Protein AF-U1PQB8-F1 (afdb_monomer_lite)

Structure (mmCIF, N/CA/C/O backbone):
data_AF-U1PQB8-F1
#
_entry.id   AF-U1PQB8-F1
#
loop_
_atom_site.group_PDB
_atom_site.id
_atom_site.type_symbol
_atom_site.label_atom_id
_atom_site.label_alt_id
_atom_site.label_comp_id
_atom_site.label_asym_id
_atom_site.label_entity_id
_atom_site.label_seq_id
_atom_site.pdbx_PDB_ins_code
_atom_site.Cartn_x
_atom_site.Cartn_y
_atom_site.Cartn_z
_atom_site.occupancy
_atom_site.B_iso_or_equiv
_atom_site.auth_seq_id
_atom_site.auth_comp_id
_atom_site.auth_asym_id
_atom_site.auth_atom_id
_atom_site.pdbx_PDB_model_num
ATOM 1 N N . MET A 1 1 ? 25.560 29.664 -46.851 1.00 51.34 1 MET A N 1
ATOM 2 C CA . MET A 1 1 ? 26.238 28.447 -46.360 1.00 51.34 1 MET A CA 1
ATOM 3 C C . MET A 1 1 ? 25.376 27.284 -46.794 1.00 51.34 1 MET A C 1
ATOM 5 O O . MET A 1 1 ? 24.353 27.028 -46.179 1.00 51.34 1 MET A O 1
ATOM 9 N N . ASP A 1 2 ? 25.715 26.729 -47.951 1.00 52.31 2 ASP A N 1
ATOM 10 C CA . ASP A 1 2 ? 24.947 25.699 -48.646 1.00 52.31 2 ASP A CA 1
ATOM 11 C C . ASP A 1 2 ? 25.226 24.355 -47.958 1.00 52.31 2 ASP A C 1
ATOM 13 O O . ASP A 1 2 ? 26.362 23.872 -47.958 1.00 52.31 2 ASP A O 1
ATOM 17 N N . LEU A 1 3 ? 24.237 23.804 -47.255 1.00 61.75 3 LEU A N 1
ATOM 18 C CA . LEU A 1 3 ? 24.366 22.487 -46.636 1.00 61.75 3 LEU A CA 1
ATOM 19 C C . LEU A 1 3 ? 24.245 21.449 -47.753 1.00 61.75 3 LEU A C 1
ATOM 21 O O . LEU A 1 3 ? 23.149 21.090 -48.168 1.00 61.75 3 LEU A O 1
ATOM 25 N N . SER A 1 4 ? 25.394 21.003 -48.260 1.00 62.12 4 SER A N 1
ATOM 26 C CA . SER A 1 4 ? 25.499 19.963 -49.286 1.00 62.12 4 SER A CA 1
ATOM 27 C C . SER A 1 4 ? 24.585 18.755 -48.969 1.00 62.12 4 SER A C 1
ATOM 29 O O . SER A 1 4 ? 24.592 18.283 -47.826 1.00 62.12 4 SER A O 1
ATOM 31 N N . PRO A 1 5 ? 23.884 18.169 -49.964 1.00 63.59 5 PRO A N 1
ATOM 32 C CA . PRO A 1 5 ? 22.983 17.022 -49.781 1.00 63.59 5 PRO A CA 1
ATOM 33 C C . PRO A 1 5 ? 23.540 15.809 -48.997 1.00 63.59 5 PRO A C 1
ATOM 35 O O . PRO A 1 5 ? 22.744 15.173 -48.303 1.00 63.59 5 PRO A O 1
ATOM 38 N N . PRO A 1 6 ? 24.852 15.466 -49.004 1.00 61.66 6 PRO A N 1
ATOM 39 C CA . PRO A 1 6 ? 25.360 14.350 -48.193 1.00 61.66 6 PRO A CA 1
ATOM 40 C C . PRO A 1 6 ? 25.206 14.530 -46.672 1.00 61.66 6 PRO A C 1
ATOM 42 O O . PRO A 1 6 ? 25.113 13.534 -45.958 1.00 61.66 6 PRO A O 1
ATOM 45 N N . VAL A 1 7 ? 25.150 15.766 -46.161 1.00 63.00 7 VAL A N 1
ATOM 46 C CA . VAL A 1 7 ? 25.062 16.029 -44.710 1.00 63.00 7 VAL A CA 1
ATOM 47 C C . VAL A 1 7 ? 23.659 15.733 -44.169 1.00 63.00 7 VAL A C 1
ATOM 49 O O . VAL A 1 7 ? 23.518 15.163 -43.090 1.00 63.00 7 VAL A O 1
ATOM 52 N N . LEU A 1 8 ? 22.613 16.043 -44.943 1.00 60.19 8 LEU A N 1
ATOM 53 C CA . LEU A 1 8 ? 21.223 15.714 -44.591 1.00 60.19 8 LEU A CA 1
ATOM 54 C C . LEU A 1 8 ? 20.980 14.196 -44.557 1.00 60.19 8 LEU A C 1
ATOM 56 O O . LEU A 1 8 ? 20.217 13.713 -43.723 1.00 60.19 8 LEU A O 1
ATOM 60 N N . LEU A 1 9 ? 21.674 13.441 -45.414 1.00 62.12 9 LEU A N 1
ATOM 61 C CA . LEU A 1 9 ? 21.561 11.982 -45.500 1.00 62.12 9 LEU A CA 1
ATOM 62 C C . LEU A 1 9 ? 22.278 11.270 -44.335 1.00 62.12 9 LEU A C 1
ATOM 64 O O . LEU A 1 9 ? 21.813 10.231 -43.872 1.00 62.12 9 LEU A O 1
ATOM 68 N N . GLN A 1 10 ? 23.357 11.860 -43.802 1.00 61.12 10 GLN A N 1
ATOM 69 C CA . GLN A 1 10 ? 24.016 11.376 -42.580 1.00 61.12 10 GLN A CA 1
ATOM 70 C C . GLN A 1 10 ? 23.175 11.606 -41.318 1.00 61.12 10 GLN A C 1
ATOM 72 O O . GLN A 1 10 ? 23.137 10.734 -40.456 1.00 61.12 10 GLN A O 1
ATOM 77 N N . LEU A 1 11 ? 22.471 12.738 -41.209 1.00 58.31 11 LEU A N 1
ATOM 78 C CA . LEU A 1 11 ? 21.597 13.011 -40.061 1.00 58.31 11 LEU A CA 1
ATOM 79 C C . LEU A 1 11 ? 20.354 12.107 -40.049 1.00 58.31 11 LEU A C 1
ATOM 81 O O . LEU A 1 11 ? 19.980 11.625 -38.984 1.00 58.31 11 LEU A O 1
ATOM 85 N N . GLY A 1 12 ? 19.764 11.815 -41.215 1.00 57.75 12 GLY A N 1
ATOM 86 C CA . GLY A 1 12 ? 18.686 10.823 -41.338 1.00 57.75 12 GLY A CA 1
ATOM 87 C C . GLY A 1 12 ? 19.145 9.405 -40.979 1.00 57.75 12 GLY A C 1
ATOM 88 O O . GLY A 1 12 ? 18.488 8.725 -40.199 1.00 57.75 12 GLY A O 1
ATOM 89 N N . GLY A 1 13 ? 20.334 9.000 -41.444 1.00 56.03 13 GLY A N 1
ATOM 90 C CA . GLY A 1 13 ? 20.911 7.690 -41.127 1.00 56.03 13 GLY A CA 1
ATOM 91 C C . GLY A 1 13 ? 21.278 7.497 -39.652 1.00 56.03 13 GLY A C 1
ATOM 92 O O . GLY A 1 13 ? 21.210 6.378 -39.160 1.00 56.03 13 GLY A O 1
ATOM 93 N N . VAL A 1 14 ? 21.625 8.565 -38.923 1.00 59.50 14 VAL A N 1
ATOM 94 C CA . VAL A 1 14 ? 21.880 8.503 -37.471 1.00 59.50 14 VAL A CA 1
ATOM 95 C C . VAL A 1 14 ? 20.581 8.305 -36.684 1.00 59.50 14 VAL A C 1
ATOM 97 O O . VAL A 1 14 ? 20.563 7.520 -35.738 1.00 59.50 14 VAL A O 1
ATOM 100 N N . VAL A 1 15 ? 19.484 8.953 -37.089 1.00 58.28 15 VAL A N 1
ATOM 101 C CA . VAL A 1 15 ? 18.169 8.801 -36.438 1.00 58.28 15 VAL A CA 1
ATOM 102 C C . VAL A 1 15 ? 17.572 7.414 -36.705 1.00 58.28 15 VAL A C 1
ATOM 104 O O . VAL A 1 15 ? 17.045 6.800 -35.782 1.00 58.28 15 VAL A O 1
ATOM 107 N N . ASP A 1 16 ? 17.744 6.878 -37.916 1.00 57.78 16 ASP A N 1
ATOM 108 C CA . ASP A 1 16 ? 17.329 5.511 -38.271 1.00 57.78 16 ASP A CA 1
ATOM 109 C C . ASP A 1 16 ? 18.278 4.418 -37.728 1.00 57.78 16 ASP A C 1
ATOM 111 O O . ASP A 1 16 ? 17.927 3.238 -37.726 1.00 57.78 16 ASP A O 1
ATOM 115 N N . SER A 1 17 ? 19.478 4.786 -37.255 1.00 56.00 17 SER A N 1
ATOM 116 C CA . SER A 1 17 ? 20.437 3.854 -36.634 1.00 56.00 17 SER A CA 1
ATOM 117 C C . SER A 1 17 ? 20.189 3.598 -35.151 1.00 56.00 17 SER A C 1
ATOM 119 O O . SER A 1 17 ? 20.826 2.713 -34.579 1.00 56.00 17 SER A O 1
ATOM 121 N N . VAL A 1 18 ? 19.269 4.341 -34.526 1.00 58.50 18 VAL A N 1
ATOM 122 C CA . VAL A 1 18 ? 18.785 4.004 -33.188 1.00 58.50 18 VAL A CA 1
ATOM 123 C C . VAL A 1 18 ? 17.925 2.751 -33.336 1.00 58.50 18 VAL A C 1
ATOM 125 O O . VAL A 1 18 ? 16.874 2.813 -33.979 1.00 58.50 18 VAL A O 1
ATOM 128 N N . PRO A 1 19 ? 18.329 1.604 -32.764 1.00 63.62 19 PRO A N 1
ATOM 129 C CA . PRO A 1 19 ? 17.508 0.409 -32.806 1.00 63.62 19 PRO A CA 1
ATOM 130 C C . PRO A 1 19 ? 16.149 0.760 -32.197 1.00 63.62 19 PRO A C 1
ATOM 132 O O . PRO A 1 19 ? 16.067 1.186 -31.046 1.00 63.62 19 PRO A O 1
ATOM 135 N N . THR A 1 20 ? 15.052 0.570 -32.928 1.00 66.50 20 THR A N 1
ATOM 136 C CA . THR A 1 20 ? 13.692 0.691 -32.364 1.00 66.50 20 THR A CA 1
ATOM 137 C C . THR A 1 20 ? 13.522 -0.174 -31.112 1.00 66.50 20 THR A C 1
ATOM 139 O O . THR A 1 20 ? 12.739 0.166 -30.224 1.00 66.50 20 THR A O 1
ATOM 142 N N . SER A 1 21 ? 14.318 -1.243 -30.999 1.00 67.00 21 SER A N 1
ATOM 143 C CA . SER A 1 21 ? 14.458 -2.054 -29.792 1.00 67.00 21 SER A CA 1
ATOM 144 C C . SER A 1 21 ? 14.937 -1.246 -28.578 1.00 67.00 21 SER A C 1
ATOM 146 O O . SER A 1 21 ? 14.339 -1.381 -27.518 1.00 67.00 21 SER A O 1
ATOM 148 N N . ASP A 1 22 ? 15.925 -0.357 -28.716 1.00 74.94 22 ASP A N 1
ATOM 149 C CA . ASP A 1 22 ? 16.460 0.455 -27.609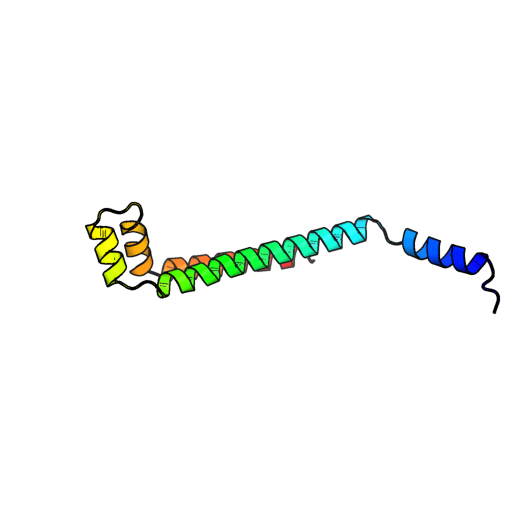 1.00 74.94 22 ASP A CA 1
ATOM 150 C C . ASP A 1 22 ? 15.410 1.430 -27.077 1.00 74.94 22 ASP A C 1
ATOM 152 O O . ASP A 1 22 ? 15.225 1.568 -25.868 1.00 74.94 22 ASP A O 1
ATOM 156 N N . THR A 1 23 ? 14.642 2.047 -27.978 1.00 77.50 23 THR A N 1
ATOM 157 C CA . THR A 1 23 ? 13.522 2.912 -27.578 1.00 77.50 23 THR A CA 1
ATOM 158 C C . THR A 1 23 ? 12.424 2.101 -26.885 1.00 77.50 23 THR A C 1
ATOM 160 O O . THR A 1 23 ? 11.877 2.546 -25.877 1.00 77.50 23 THR A O 1
ATOM 163 N N . ALA A 1 24 ? 12.131 0.884 -27.359 1.00 78.56 24 ALA A N 1
ATOM 164 C CA . ALA A 1 24 ? 11.167 -0.006 -26.716 1.00 78.56 24 ALA A CA 1
ATOM 165 C C . ALA A 1 24 ? 11.613 -0.433 -25.306 1.00 78.56 24 ALA A C 1
ATOM 167 O O . ALA A 1 24 ? 10.792 -0.420 -24.389 1.00 78.56 24 ALA A O 1
ATOM 168 N N . PHE A 1 25 ? 12.899 -0.741 -25.099 1.00 82.00 25 PHE A N 1
ATOM 169 C CA . PHE A 1 25 ? 13.447 -1.060 -23.775 1.00 82.00 25 PHE A CA 1
ATOM 170 C C . PHE A 1 25 ? 13.392 0.140 -22.825 1.00 82.00 25 PHE A C 1
ATOM 172 O O . PHE A 1 25 ? 12.987 -0.017 -21.675 1.00 82.00 25 PHE A O 1
ATOM 179 N N . VAL A 1 26 ? 13.715 1.348 -23.299 1.00 83.12 26 VAL A N 1
ATOM 180 C CA . VAL A 1 26 ? 13.616 2.578 -22.493 1.00 83.12 26 VAL A CA 1
ATOM 181 C C . VAL A 1 26 ? 12.167 2.873 -22.101 1.00 83.12 26 VAL A C 1
ATOM 183 O O . VAL A 1 26 ? 11.895 3.192 -20.940 1.00 83.12 26 VAL A O 1
ATOM 186 N N . VAL A 1 27 ? 11.218 2.732 -23.031 1.00 84.88 27 VAL A N 1
ATOM 187 C CA . VAL A 1 27 ? 9.786 2.938 -22.757 1.00 84.88 27 VAL A CA 1
ATOM 188 C C . VAL A 1 27 ? 9.257 1.881 -21.787 1.00 84.88 27 VAL A C 1
ATOM 190 O O . VAL A 1 27 ? 8.594 2.232 -20.811 1.00 84.88 27 VAL A O 1
ATOM 193 N N . ALA A 1 28 ? 9.588 0.604 -21.997 1.00 82.50 28 ALA A N 1
ATOM 194 C CA . ALA A 1 28 ? 9.186 -0.486 -21.109 1.00 82.50 28 ALA A CA 1
ATOM 195 C C . ALA A 1 28 ? 9.791 -0.336 -19.701 1.00 82.50 28 ALA A C 1
ATOM 197 O O . ALA A 1 28 ? 9.081 -0.494 -18.704 1.00 82.50 28 ALA A O 1
ATOM 198 N N . GLY A 1 29 ? 11.071 0.033 -19.603 1.00 83.31 29 GLY A N 1
ATOM 199 C CA . GLY A 1 29 ? 11.750 0.310 -18.337 1.00 83.31 29 GLY A CA 1
ATOM 200 C C . GLY A 1 29 ? 11.135 1.498 -17.594 1.00 83.31 29 GLY A C 1
ATOM 201 O O . GLY A 1 29 ? 10.818 1.388 -16.411 1.00 83.31 29 GLY A O 1
ATOM 202 N N . SER A 1 30 ? 10.861 2.599 -18.298 1.00 84.50 30 SER A N 1
ATOM 203 C CA . SER A 1 30 ? 10.210 3.785 -17.721 1.00 84.50 30 SER A CA 1
ATOM 204 C C . SER A 1 30 ? 8.803 3.474 -17.205 1.00 84.50 30 SER A C 1
ATOM 206 O O . SER A 1 30 ? 8.451 3.867 -16.093 1.00 84.50 30 SER A O 1
ATOM 208 N N . LEU A 1 31 ? 8.007 2.719 -17.972 1.00 86.31 31 LEU A N 1
ATOM 209 C CA . LEU A 1 31 ? 6.670 2.285 -17.561 1.00 86.31 31 LEU A CA 1
ATOM 210 C C . LEU A 1 31 ? 6.735 1.399 -16.309 1.00 86.31 31 LEU A C 1
ATOM 212 O O . LEU A 1 31 ? 5.949 1.576 -15.381 1.00 86.31 31 LEU A O 1
ATOM 216 N N . THR A 1 32 ? 7.703 0.483 -16.267 1.00 81.19 32 THR A N 1
ATOM 217 C CA . THR A 1 32 ? 7.927 -0.407 -15.123 1.00 81.19 32 THR A CA 1
ATOM 218 C C . THR A 1 32 ? 8.253 0.400 -1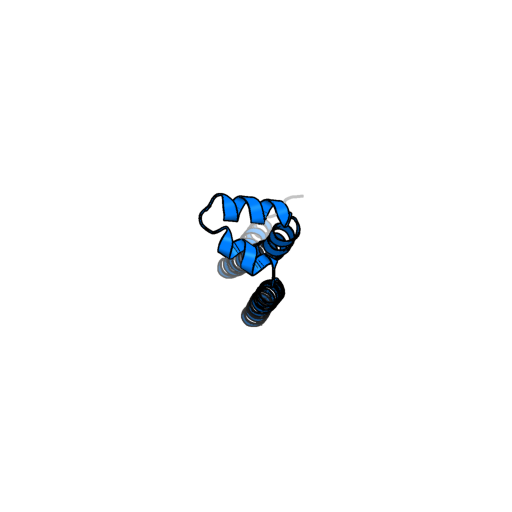3.869 1.00 81.19 32 THR A C 1
ATOM 220 O O . THR A 1 32 ? 7.599 0.222 -12.847 1.00 81.19 32 THR A O 1
ATOM 223 N N . ILE A 1 33 ? 9.184 1.355 -13.947 1.00 81.12 33 ILE A N 1
ATOM 224 C CA . ILE A 1 33 ? 9.532 2.232 -12.818 1.00 81.12 33 ILE A CA 1
ATOM 225 C C . ILE A 1 33 ? 8.309 3.021 -12.334 1.00 81.12 33 ILE A C 1
ATOM 227 O O . ILE A 1 33 ? 8.060 3.078 -11.131 1.00 81.12 33 ILE A O 1
ATOM 231 N N . LEU A 1 34 ? 7.509 3.586 -13.245 1.00 86.69 34 LEU A N 1
ATOM 232 C CA . LEU A 1 34 ? 6.287 4.312 -12.880 1.00 86.69 34 LEU A CA 1
ATOM 233 C C . LEU A 1 34 ? 5.291 3.427 -12.123 1.00 86.69 34 LEU A C 1
ATOM 235 O O . LEU A 1 34 ? 4.744 3.857 -11.107 1.00 86.69 34 LEU A O 1
ATOM 239 N N . VAL A 1 35 ? 5.084 2.187 -12.575 1.00 83.94 35 VAL A N 1
ATOM 240 C CA . VAL A 1 35 ? 4.215 1.217 -11.888 1.00 83.94 35 VAL A CA 1
ATOM 241 C C . VAL A 1 35 ? 4.753 0.899 -10.496 1.00 83.94 35 VAL A C 1
ATOM 243 O O . VAL A 1 35 ? 3.988 0.871 -9.535 1.00 83.94 35 VAL A O 1
ATOM 246 N N . LEU A 1 36 ? 6.061 0.700 -10.359 1.00 81.31 36 LEU A N 1
ATOM 247 C CA . LEU A 1 36 ? 6.685 0.360 -9.082 1.00 81.31 36 LEU A CA 1
ATOM 248 C C . LEU A 1 36 ? 6.644 1.524 -8.084 1.00 81.3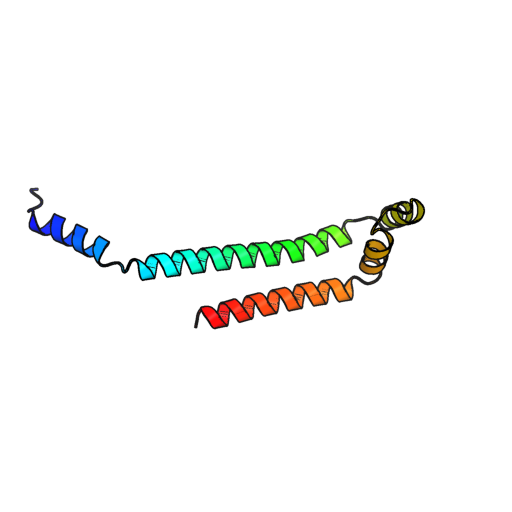1 36 LEU A C 1
ATOM 250 O O . LEU A 1 36 ? 6.365 1.306 -6.904 1.00 81.31 36 LEU A O 1
ATOM 254 N N . ILE A 1 37 ? 6.822 2.763 -8.551 1.00 83.88 37 ILE A N 1
ATOM 255 C CA . ILE A 1 37 ? 6.624 3.974 -7.741 1.00 83.88 37 ILE A CA 1
ATOM 256 C C . ILE A 1 37 ? 5.164 4.086 -7.301 1.00 83.88 37 ILE A C 1
ATOM 258 O O . ILE A 1 37 ? 4.902 4.313 -6.121 1.00 83.88 37 ILE A O 1
ATOM 262 N N . ALA A 1 38 ? 4.210 3.895 -8.218 1.00 86.50 38 ALA A N 1
ATOM 263 C CA . ALA A 1 38 ? 2.787 3.937 -7.893 1.00 86.50 38 ALA A CA 1
ATOM 264 C C . ALA A 1 38 ? 2.412 2.865 -6.861 1.00 86.50 38 ALA A C 1
ATOM 266 O O . ALA A 1 38 ? 1.671 3.147 -5.921 1.00 86.50 38 ALA A O 1
ATOM 267 N N . LEU A 1 39 ? 2.969 1.658 -6.988 1.00 81.88 39 LEU A N 1
ATOM 268 C CA . LEU A 1 39 ? 2.748 0.564 -6.050 1.00 81.88 39 LEU A CA 1
ATOM 269 C C . LEU A 1 39 ? 3.322 0.891 -4.661 1.00 81.88 39 LEU A C 1
ATOM 271 O O . LEU A 1 39 ? 2.629 0.738 -3.657 1.00 81.88 39 LEU A O 1
ATOM 275 N N . SER A 1 40 ? 4.552 1.408 -4.595 1.00 79.50 40 SER A N 1
ATOM 276 C CA . SER A 1 40 ? 5.181 1.861 -3.345 1.00 79.50 40 SER A CA 1
ATOM 277 C C . SER A 1 40 ? 4.379 2.989 -2.679 1.00 79.50 40 SER A C 1
ATOM 279 O O . SER A 1 40 ? 4.076 2.931 -1.484 1.00 79.50 40 SER A O 1
ATOM 281 N N . GLY A 1 41 ? 3.933 3.968 -3.474 1.00 83.56 41 GLY A N 1
ATOM 282 C CA . GLY A 1 41 ? 3.070 5.061 -3.030 1.00 83.56 41 GLY A CA 1
ATOM 283 C C . GLY A 1 41 ? 1.708 4.581 -2.524 1.00 83.56 41 GLY A C 1
ATOM 284 O O . GLY A 1 41 ? 1.244 5.054 -1.489 1.00 83.56 41 GLY A O 1
ATOM 285 N N . PHE A 1 42 ? 1.086 3.598 -3.179 1.00 85.38 42 PHE A N 1
ATOM 286 C CA . PHE A 1 42 ? -0.166 2.988 -2.723 1.00 85.38 42 PHE A CA 1
ATOM 287 C C . PHE A 1 42 ? -0.012 2.363 -1.331 1.00 85.38 42 PHE A C 1
ATOM 289 O O . PHE A 1 42 ? -0.811 2.641 -0.431 1.00 85.38 42 PHE A O 1
ATOM 296 N N . PHE A 1 43 ? 1.048 1.582 -1.120 1.00 78.75 43 PHE A N 1
ATOM 297 C CA . PHE A 1 43 ? 1.331 0.966 0.174 1.00 78.75 43 PHE A CA 1
ATOM 298 C C . PHE A 1 43 ? 1.622 2.005 1.268 1.00 78.75 43 PHE A C 1
ATOM 300 O O . PHE A 1 43 ? 1.027 1.934 2.342 1.00 78.75 43 PHE A O 1
ATOM 307 N N . SER A 1 44 ? 2.447 3.017 0.985 1.00 80.25 44 SER A N 1
ATOM 308 C CA . SER A 1 44 ? 2.735 4.106 1.932 1.00 80.25 44 SER A CA 1
ATOM 309 C C . SER A 1 44 ? 1.500 4.971 2.241 1.00 80.25 44 SER A C 1
ATOM 311 O O . SER A 1 44 ? 1.258 5.335 3.389 1.00 80.25 44 SER A O 1
ATOM 313 N N . SER A 1 45 ? 0.642 5.243 1.253 1.00 88.25 45 SER A N 1
ATOM 314 C CA . SER A 1 45 ? -0.611 5.978 1.480 1.00 88.25 45 SER A CA 1
ATOM 315 C C . SER A 1 45 ? -1.614 5.187 2.327 1.00 88.25 45 SER A C 1
ATOM 317 O O . SER A 1 45 ? -2.340 5.776 3.127 1.00 88.25 45 SER A O 1
ATOM 319 N N . SER A 1 46 ? -1.618 3.853 2.207 1.00 85.12 46 SER A N 1
ATOM 320 C CA . SER A 1 46 ? -2.470 2.966 3.007 1.00 85.12 46 SER A CA 1
ATOM 321 C C . SER A 1 46 ? -2.084 2.984 4.488 1.00 85.12 46 SER A C 1
ATOM 323 O O . SER A 1 46 ? -2.963 2.920 5.347 1.00 85.12 46 SER A O 1
ATOM 325 N N . GLU A 1 47 ? -0.793 3.127 4.801 1.00 84.31 47 GLU A N 1
ATOM 326 C CA . GLU A 1 47 ? -0.307 3.370 6.163 1.00 84.31 47 GLU A CA 1
ATOM 327 C C . GLU A 1 47 ? -0.880 4.680 6.714 1.00 84.31 47 GLU A C 1
ATOM 329 O O . GLU A 1 47 ? -1.573 4.673 7.733 1.00 84.31 47 GLU A O 1
ATOM 334 N N . ILE A 1 48 ? -0.675 5.795 6.007 1.00 88.56 48 ILE A N 1
ATOM 335 C CA . ILE A 1 48 ? -1.164 7.112 6.440 1.00 88.56 48 ILE A CA 1
ATOM 336 C C . ILE A 1 48 ? -2.690 7.102 6.608 1.00 88.56 48 ILE A C 1
ATOM 338 O O . ILE A 1 48 ? -3.197 7.589 7.616 1.00 88.56 48 ILE A O 1
ATOM 342 N N . ALA A 1 49 ? -3.433 6.505 5.672 1.00 87.75 49 ALA A N 1
ATOM 343 C CA . ALA A 1 49 ? -4.887 6.378 5.755 1.00 87.75 49 ALA A CA 1
ATOM 344 C C . ALA A 1 49 ? -5.328 5.557 6.978 1.00 87.75 49 ALA A C 1
ATOM 346 O O . ALA 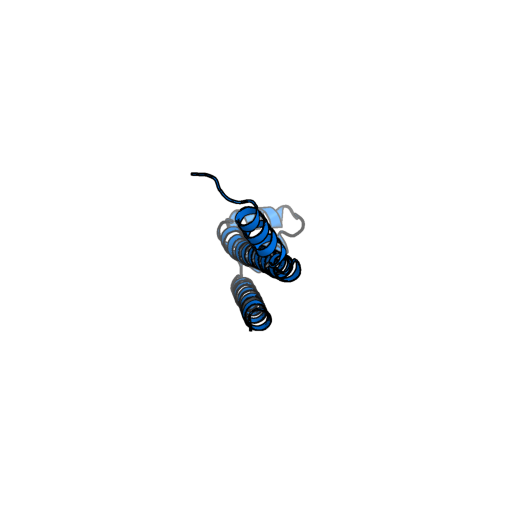A 1 49 ? -6.227 5.973 7.712 1.00 87.75 49 ALA A O 1
ATOM 347 N N . MET A 1 50 ? -4.669 4.422 7.240 1.00 87.06 50 MET A N 1
ATOM 348 C CA . MET A 1 50 ? -4.949 3.582 8.406 1.00 87.06 50 MET A CA 1
ATOM 349 C C . MET A 1 50 ? -4.697 4.340 9.713 1.00 87.06 50 MET A C 1
ATOM 351 O O . MET A 1 50 ? -5.526 4.290 10.624 1.00 87.06 50 MET A O 1
ATOM 355 N N . PHE A 1 51 ? -3.595 5.085 9.815 1.00 86.56 51 PHE A N 1
ATOM 356 C CA . PHE A 1 51 ? -3.255 5.847 11.020 1.00 86.56 51 PHE A CA 1
ATOM 357 C C . PHE A 1 51 ? -4.088 7.125 11.187 1.00 86.56 51 PHE A C 1
ATOM 359 O O . PHE A 1 51 ? -4.428 7.469 12.316 1.00 86.56 51 PHE A O 1
ATOM 366 N N . SER A 1 52 ? -4.514 7.768 10.097 1.00 89.69 52 SER A N 1
ATOM 367 C CA . SER A 1 52 ? -5.319 8.998 10.127 1.00 89.69 52 SER A CA 1
ATOM 368 C C . SER A 1 52 ? -6.770 8.791 10.579 1.00 89.69 52 SER A C 1
ATOM 370 O O . SER A 1 52 ? -7.429 9.762 10.955 1.00 89.69 52 SER A O 1
ATOM 372 N N . LEU A 1 53 ? -7.307 7.568 10.528 1.00 90.19 53 LEU A N 1
ATOM 373 C CA . LEU A 1 53 ? -8.654 7.285 11.041 1.00 90.19 53 LEU A CA 1
ATOM 374 C C . LEU A 1 53 ? -8.706 7.467 12.571 1.00 90.19 53 LEU A C 1
ATOM 376 O O . LEU A 1 53 ? -7.724 7.235 13.265 1.00 90.19 53 LEU A O 1
ATOM 380 N N . ALA A 1 54 ? -9.844 7.841 13.145 1.00 92.25 54 ALA A N 1
ATOM 381 C CA . ALA A 1 54 ? -9.977 7.909 14.602 1.00 92.25 54 ALA A CA 1
ATOM 382 C C . ALA A 1 54 ? -10.575 6.606 15.156 1.00 92.25 54 ALA A C 1
ATOM 384 O O . ALA A 1 54 ? -11.511 6.075 14.560 1.00 92.25 54 ALA A O 1
ATOM 385 N N . ASN A 1 55 ? -10.077 6.112 16.298 1.00 90.88 55 ASN A N 1
ATOM 386 C CA . ASN A 1 55 ? -10.554 4.853 16.898 1.00 90.88 55 ASN A CA 1
ATOM 387 C C . ASN A 1 55 ? -12.062 4.888 17.180 1.00 90.88 55 ASN A C 1
ATOM 389 O O . ASN A 1 55 ? -12.776 4.008 16.717 1.00 90.88 55 ASN A O 1
ATOM 393 N N . HIS A 1 56 ? -12.558 5.976 17.782 1.00 93.81 56 HIS A N 1
ATOM 394 C CA . HIS A 1 56 ? -13.988 6.152 18.066 1.00 93.81 56 HIS A CA 1
ATOM 395 C C . HIS A 1 56 ? -14.871 6.044 16.816 1.00 93.81 56 HIS A C 1
ATOM 397 O O . HIS A 1 56 ? -16.010 5.598 16.899 1.00 93.81 56 HIS A O 1
ATOM 403 N N . ARG A 1 57 ? -14.349 6.456 15.653 1.00 93.12 57 ARG A N 1
ATOM 404 C CA . ARG A 1 57 ? -15.071 6.388 14.383 1.00 93.12 57 ARG A CA 1
ATOM 405 C C . ARG A 1 57 ? -15.106 4.967 13.841 1.00 93.12 57 ARG A C 1
ATOM 407 O O . ARG A 1 57 ? -16.088 4.575 13.235 1.00 93.12 57 ARG A O 1
ATOM 414 N N . ILE A 1 58 ? -14.046 4.196 14.055 1.00 94.12 58 ILE A N 1
ATOM 415 C CA . ILE A 1 58 ? -14.025 2.772 13.714 1.00 94.12 58 ILE A CA 1
ATOM 416 C C . ILE A 1 58 ? -14.982 2.005 14.628 1.00 94.12 58 ILE A C 1
ATOM 418 O O . ILE A 1 58 ? -15.737 1.178 14.131 1.00 94.12 58 ILE A O 1
ATOM 422 N N . ASP A 1 59 ? -15.007 2.328 15.922 1.00 94.88 59 ASP A N 1
ATOM 423 C CA . ASP A 1 59 ? -15.944 1.731 16.876 1.00 94.88 59 ASP A CA 1
ATOM 424 C C . ASP A 1 59 ? -17.401 1.964 16.461 1.00 94.88 59 ASP A C 1
ATOM 426 O O . ASP A 1 59 ? -18.165 1.005 16.396 1.00 94.88 59 ASP A O 1
ATOM 430 N N . THR A 1 60 ? -17.757 3.186 16.042 1.00 96.50 60 THR A N 1
ATOM 431 C CA . THR A 1 60 ? -19.109 3.474 15.518 1.00 96.50 60 THR A CA 1
ATOM 432 C C . THR A 1 60 ? -19.426 2.664 14.263 1.00 96.50 60 THR A C 1
ATOM 434 O O . THR A 1 60 ? -20.516 2.121 14.144 1.00 96.50 60 THR A O 1
ATOM 437 N N . LEU A 1 61 ? -18.478 2.525 13.329 1.00 94.56 61 LEU A N 1
ATOM 438 C CA . LEU A 1 61 ? -18.690 1.732 12.108 1.00 94.56 61 LEU A CA 1
ATOM 439 C C . LEU A 1 61 ? -18.891 0.235 12.411 1.00 94.56 61 LEU A C 1
ATOM 441 O O . LEU A 1 61 ? -19.599 -0.444 11.665 1.00 94.56 61 LEU A O 1
ATOM 445 N N . VAL A 1 62 ? -18.260 -0.280 13.473 1.00 96.12 62 VAL A N 1
ATOM 446 C CA . VAL A 1 62 ? -18.449 -1.658 13.956 1.00 96.12 62 VAL A CA 1
ATOM 447 C C . VAL A 1 62 ? -19.812 -1.810 14.626 1.00 96.12 62 VAL A C 1
ATOM 449 O O . VAL A 1 62 ? -20.527 -2.760 14.319 1.00 96.12 62 VAL A O 1
ATOM 452 N N . GLU A 1 63 ? -20.208 -0.863 15.478 1.00 96.31 63 GLU A N 1
ATOM 453 C CA . GLU A 1 63 ? -21.535 -0.836 16.112 1.00 96.31 63 GLU A CA 1
ATOM 454 C C . GLU A 1 63 ? -22.672 -0.747 15.081 1.00 96.31 63 GLU A C 1
ATOM 456 O O . GLU A 1 63 ? -23.690 -1.421 15.218 1.00 96.31 63 GLU A O 1
ATOM 461 N N . GLU A 1 64 ? -22.475 0.017 14.004 1.00 96.50 64 GLU A N 1
ATOM 462 C CA . GLU A 1 64 ? -23.390 0.112 12.858 1.00 96.50 64 GLU A CA 1
ATOM 463 C C . GLU A 1 64 ? -23.405 -1.155 11.976 1.00 96.50 64 GLU A C 1
ATOM 465 O O . GLU A 1 64 ? -24.167 -1.228 11.010 1.00 96.50 64 GLU A O 1
ATOM 470 N N . GLY A 1 65 ? -22.556 -2.149 12.260 1.00 94.75 65 GLY A N 1
ATOM 471 C CA . GLY A 1 65 ? -22.475 -3.398 11.502 1.00 94.75 65 GLY A CA 1
ATOM 472 C C . GLY A 1 65 ? -21.998 -3.211 10.061 1.00 94.75 65 GLY A C 1
ATOM 473 O O . GLY A 1 65 ? -22.365 -3.989 9.176 1.00 94.75 65 GLY A O 1
ATOM 474 N N . ARG A 1 66 ? -21.208 -2.165 9.778 1.00 96.62 66 ARG A N 1
ATOM 475 C CA . ARG A 1 66 ? -20.788 -1.873 8.404 1.00 96.62 66 ARG A CA 1
ATOM 476 C C . ARG A 1 66 ? -19.819 -2.937 7.882 1.00 96.62 66 ARG A C 1
ATOM 478 O O . ARG A 1 66 ? -18.883 -3.332 8.584 1.00 96.62 66 ARG A O 1
ATOM 485 N N . PRO A 1 67 ? -19.979 -3.377 6.620 1.00 94.94 67 PRO A N 1
ATOM 486 C CA . PRO A 1 67 ? -19.131 -4.415 6.051 1.00 94.94 67 PRO A CA 1
ATOM 487 C C . PRO A 1 67 ? -17.662 -3.979 6.058 1.00 94.94 67 PRO A C 1
ATOM 489 O O . PRO A 1 67 ? -17.317 -2.891 5.599 1.00 94.94 67 PRO A O 1
ATOM 492 N N . GLY A 1 68 ? -16.797 -4.841 6.593 1.00 91.25 68 GLY A N 1
ATOM 493 C CA . GLY A 1 68 ? -15.358 -4.597 6.697 1.00 91.25 68 GLY A CA 1
ATOM 494 C C . GLY A 1 68 ? -14.914 -3.760 7.902 1.00 91.25 68 GLY A C 1
ATOM 495 O O . GLY A 1 68 ? -13.706 -3.648 8.113 1.00 91.25 68 GLY A O 1
ATOM 496 N N . ALA A 1 69 ? -15.830 -3.227 8.722 1.00 94.50 69 ALA A N 1
ATOM 497 C CA . ALA A 1 69 ? -15.479 -2.424 9.898 1.00 94.50 69 ALA A CA 1
ATOM 498 C C . ALA A 1 69 ? -14.648 -3.216 10.925 1.00 94.50 69 ALA A C 1
ATOM 500 O O . ALA A 1 69 ? -13.611 -2.729 11.374 1.00 94.50 69 ALA A O 1
ATOM 501 N N . ASP A 1 70 ? -15.021 -4.470 11.207 1.00 94.12 70 ASP A N 1
ATOM 502 C CA . ASP A 1 70 ? -14.244 -5.367 12.078 1.00 94.12 70 ASP A CA 1
ATOM 503 C C . ASP A 1 70 ? -12.832 -5.630 11.546 1.00 94.12 70 ASP A C 1
ATOM 505 O O . ASP A 1 70 ? -11.862 -5.688 12.302 1.00 94.12 70 ASP A O 1
ATOM 509 N N . THR A 1 71 ? -12.690 -5.770 10.226 1.00 91.94 71 THR A N 1
ATOM 510 C CA . THR A 1 71 ? -11.383 -5.971 9.592 1.00 91.94 71 THR A CA 1
ATOM 511 C C . THR A 1 71 ? -10.505 -4.740 9.769 1.00 91.94 71 THR A C 1
ATOM 513 O O . THR A 1 71 ? -9.342 -4.875 10.147 1.00 91.94 71 THR A O 1
ATOM 516 N N . VAL A 1 72 ? -11.057 -3.544 9.533 1.00 91.19 72 VAL A N 1
ATOM 517 C CA . VAL A 1 72 ? -10.345 -2.275 9.731 1.00 91.19 72 VAL A CA 1
ATOM 518 C C . VAL A 1 72 ? -9.957 -2.105 11.197 1.00 91.19 72 VAL A C 1
ATOM 520 O O . VAL A 1 72 ? -8.807 -1.774 11.466 1.00 91.19 72 VAL A O 1
ATOM 523 N N . LYS A 1 73 ? -10.857 -2.409 12.140 1.00 92.69 73 LYS A N 1
ATOM 524 C CA . LYS A 1 73 ? -10.575 -2.379 13.582 1.00 92.69 73 LYS A CA 1
ATOM 525 C C . LYS A 1 73 ? -9.420 -3.304 13.961 1.00 92.69 73 LYS A C 1
ATOM 527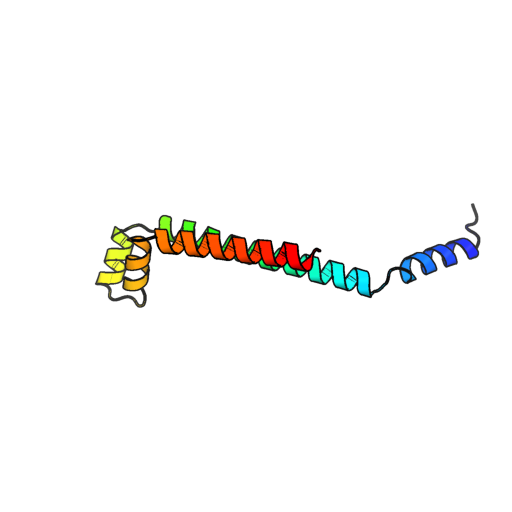 O O . LYS A 1 73 ? -8.440 -2.858 14.543 1.00 92.69 73 LYS A O 1
ATOM 532 N N . ARG A 1 74 ? -9.449 -4.561 13.513 1.00 90.31 74 ARG A N 1
ATOM 533 C CA . ARG A 1 74 ? -8.357 -5.519 13.760 1.00 90.31 74 ARG A CA 1
ATOM 534 C C . ARG A 1 74 ? -7.018 -5.076 13.165 1.00 90.31 74 ARG A C 1
ATOM 536 O O . ARG A 1 74 ? -5.977 -5.315 13.775 1.00 90.31 74 ARG A O 1
ATOM 543 N N . LEU A 1 75 ? -7.031 -4.457 11.981 1.00 88.88 75 LEU A N 1
ATOM 544 C CA . LEU A 1 75 ? -5.829 -3.903 11.345 1.00 88.88 75 LEU A CA 1
ATOM 545 C C . LEU A 1 75 ? -5.285 -2.690 12.109 1.00 88.88 75 LEU A C 1
ATOM 547 O O . LEU A 1 75 ? -4.074 -2.576 12.285 1.00 88.88 75 LEU A O 1
ATOM 551 N N . LYS A 1 76 ? -6.181 -1.815 12.572 1.00 89.06 76 LYS A N 1
ATOM 552 C CA . LYS A 1 76 ? -5.890 -0.621 13.372 1.00 89.06 76 LYS A CA 1
ATOM 553 C C . LYS A 1 76 ? -5.277 -0.972 14.727 1.00 89.06 76 LYS A C 1
ATOM 555 O O . LYS A 1 76 ? -4.330 -0.313 15.142 1.00 89.06 76 LYS A O 1
ATOM 560 N N . ASP A 1 77 ? -5.789 -2.014 15.379 1.00 88.75 77 ASP A N 1
ATOM 561 C CA . ASP A 1 77 ? -5.324 -2.469 16.693 1.00 88.75 77 ASP A CA 1
ATOM 562 C C . ASP A 1 77 ? -3.923 -3.098 16.630 1.00 88.75 77 ASP A C 1
ATOM 564 O O . ASP A 1 77 ? -3.176 -3.066 17.604 1.00 88.75 77 ASP A O 1
ATOM 568 N N . ASN A 1 78 ? -3.545 -3.676 15.482 1.00 86.44 78 ASN A N 1
ATOM 569 C CA . ASN A 1 78 ? -2.247 -4.325 15.272 1.00 86.44 78 ASN A CA 1
ATOM 570 C C . ASN A 1 78 ? -1.608 -3.915 13.929 1.00 86.44 78 ASN A C 1
ATOM 572 O O . ASN A 1 78 ? -1.427 -4.756 13.038 1.00 86.44 78 ASN A O 1
ATOM 576 N N . PRO A 1 79 ? -1.184 -2.647 13.779 1.00 83.56 79 PRO A N 1
ATOM 577 C CA . PRO A 1 79 ? -0.672 -2.129 12.512 1.00 83.56 79 PRO A CA 1
ATOM 578 C C . PRO A 1 79 ? 0.698 -2.713 12.144 1.00 83.56 79 PRO A C 1
ATOM 580 O O . PRO A 1 79 ? 1.114 -2.630 10.991 1.00 83.56 79 PRO A O 1
ATOM 583 N N . HIS A 1 80 ? 1.393 -3.356 13.091 1.00 86.44 80 HIS A N 1
ATOM 584 C CA . HIS A 1 80 ? 2.719 -3.935 12.875 1.00 86.44 80 HIS A CA 1
ATOM 585 C C . HIS A 1 80 ? 2.761 -4.900 11.679 1.00 86.44 80 HIS A C 1
ATOM 587 O O . HIS A 1 80 ? 3.663 -4.817 10.849 1.00 86.44 80 HIS A O 1
ATOM 593 N N . ARG A 1 81 ? 1.749 -5.766 11.523 1.00 79.62 81 ARG A N 1
ATOM 594 C CA . ARG A 1 81 ? 1.656 -6.673 10.363 1.00 79.62 81 ARG A CA 1
ATOM 595 C C . ARG A 1 81 ? 1.485 -5.920 9.041 1.00 79.62 81 ARG A C 1
ATOM 597 O O . ARG A 1 81 ? 2.006 -6.372 8.022 1.00 79.62 81 ARG A O 1
ATOM 604 N N . LEU A 1 82 ? 0.785 -4.785 9.058 1.00 80.75 82 LEU A N 1
ATOM 605 C CA . LEU A 1 82 ? 0.589 -3.938 7.882 1.00 80.75 82 LEU A CA 1
ATOM 606 C C . LEU A 1 82 ? 1.920 -3.322 7.441 1.00 80.75 82 LEU A C 1
ATOM 608 O O . LEU A 1 82 ? 2.307 -3.462 6.285 1.00 80.75 82 LEU A O 1
ATOM 612 N N . LEU A 1 83 ? 2.651 -2.732 8.390 1.00 83.81 83 LEU A N 1
ATOM 613 C CA . LEU A 1 83 ? 3.956 -2.115 8.150 1.00 83.81 83 LEU A CA 1
ATOM 614 C C . LEU A 1 83 ? 4.978 -3.122 7.621 1.00 83.81 83 LEU A C 1
ATOM 616 O O . LEU A 1 83 ? 5.669 -2.845 6.644 1.00 83.81 83 LEU A O 1
ATOM 620 N N . VAL A 1 84 ? 5.033 -4.319 8.211 1.00 85.38 84 VAL A N 1
ATOM 621 C CA . VAL A 1 84 ? 5.910 -5.398 7.730 1.00 85.38 84 VAL A CA 1
ATOM 622 C C . VAL A 1 84 ? 5.558 -5.787 6.294 1.00 85.38 84 VAL A C 1
ATOM 624 O O . VAL A 1 84 ? 6.452 -5.952 5.470 1.00 85.38 84 VAL A O 1
ATOM 627 N N . THR A 1 85 ? 4.269 -5.882 5.961 1.00 82.31 85 THR A N 1
ATOM 628 C CA . THR A 1 85 ? 3.821 -6.231 4.603 1.00 82.31 85 THR A CA 1
ATOM 629 C C . THR A 1 85 ? 4.209 -5.155 3.586 1.00 82.31 85 THR A C 1
ATOM 631 O O . THR A 1 85 ? 4.714 -5.482 2.514 1.00 82.31 85 THR A O 1
ATOM 634 N N . ILE A 1 86 ? 4.036 -3.876 3.936 1.00 82.38 86 ILE A N 1
ATOM 635 C CA . ILE A 1 86 ? 4.442 -2.728 3.111 1.00 82.38 86 ILE A CA 1
ATOM 636 C C . ILE A 1 86 ? 5.957 -2.749 2.865 1.00 82.38 86 ILE A C 1
ATOM 638 O O . ILE A 1 86 ? 6.408 -2.636 1.725 1.00 82.38 86 ILE A O 1
ATOM 642 N N . LEU A 1 87 ? 6.746 -2.953 3.923 1.00 81.25 87 LEU A N 1
ATOM 643 C CA . LEU A 1 87 ? 8.205 -2.982 3.851 1.00 81.25 87 LEU A CA 1
ATOM 644 C C . LEU A 1 87 ? 8.716 -4.159 3.007 1.00 81.25 87 LEU A C 1
ATOM 646 O O . LEU A 1 87 ? 9.624 -3.994 2.194 1.00 81.25 87 LEU A O 1
AT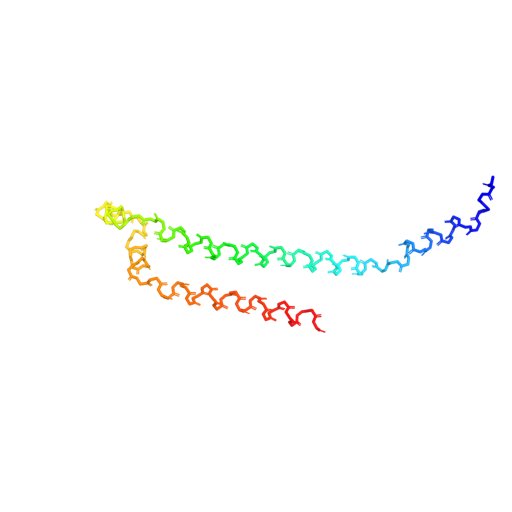OM 650 N N . VAL A 1 88 ? 8.131 -5.347 3.172 1.00 85.94 88 VAL A N 1
ATOM 651 C CA . VAL A 1 88 ? 8.470 -6.532 2.368 1.00 85.94 88 VAL A CA 1
ATOM 652 C C . VAL A 1 88 ? 8.085 -6.321 0.904 1.00 85.94 88 VAL A C 1
ATOM 654 O O . VAL A 1 88 ? 8.895 -6.603 0.024 1.00 85.94 88 VAL A O 1
ATOM 657 N N . GLY A 1 89 ? 6.898 -5.770 0.629 1.00 81.25 89 GLY A N 1
ATOM 658 C CA . GLY A 1 89 ? 6.449 -5.467 -0.732 1.00 81.25 89 GLY A CA 1
ATOM 659 C C . GLY A 1 89 ? 7.388 -4.502 -1.460 1.00 81.25 89 GLY A C 1
ATOM 660 O O . GLY A 1 89 ? 7.792 -4.770 -2.590 1.00 81.25 89 GLY A O 1
ATOM 661 N N . ASN A 1 90 ? 7.813 -3.430 -0.787 1.00 78.56 90 ASN A N 1
ATOM 662 C CA . ASN A 1 90 ? 8.780 -2.473 -1.333 1.00 78.56 90 ASN A CA 1
ATOM 663 C C . ASN A 1 90 ? 10.152 -3.128 -1.598 1.00 78.56 90 ASN A C 1
ATOM 665 O O . ASN A 1 90 ? 10.759 -2.921 -2.646 1.00 78.56 90 ASN A O 1
ATOM 669 N N . ASN A 1 91 ? 10.617 -3.995 -0.691 1.00 84.62 91 ASN A N 1
ATOM 670 C CA . ASN A 1 91 ? 11.864 -4.738 -0.891 1.00 84.62 91 ASN A CA 1
ATOM 671 C C . ASN A 1 91 ? 11.811 -5.673 -2.106 1.00 84.62 91 ASN A C 1
ATOM 673 O O . ASN A 1 91 ? 12.760 -5.700 -2.885 1.00 84.62 91 ASN A O 1
ATOM 677 N N . ILE A 1 92 ? 10.708 -6.402 -2.307 1.00 85.19 92 ILE A N 1
ATOM 678 C CA . ILE A 1 92 ? 10.532 -7.274 -3.481 1.00 85.19 92 ILE A CA 1
ATOM 679 C C . ILE A 1 92 ? 10.590 -6.454 -4.774 1.00 85.19 92 ILE A C 1
ATOM 681 O O . ILE A 1 92 ? 11.286 -6.835 -5.712 1.00 85.19 92 ILE A O 1
ATOM 685 N N . VAL A 1 93 ? 9.904 -5.310 -4.805 1.00 78.75 93 VAL A N 1
ATOM 686 C CA . VAL A 1 93 ? 9.916 -4.366 -5.932 1.00 78.75 93 VAL A CA 1
ATOM 687 C C . VAL A 1 93 ? 11.336 -3.885 -6.255 1.00 78.75 93 VAL A C 1
ATOM 689 O O . VAL A 1 93 ? 11.741 -3.912 -7.417 1.00 78.75 93 VAL A O 1
ATOM 692 N N . ASN A 1 94 ? 12.121 -3.503 -5.245 1.00 80.75 94 ASN A N 1
ATOM 693 C CA . ASN A 1 94 ? 13.501 -3.048 -5.441 1.00 80.75 94 ASN A CA 1
ATOM 694 C C . ASN A 1 94 ? 14.428 -4.163 -5.945 1.00 80.75 94 ASN A C 1
ATOM 696 O O . ASN A 1 94 ? 15.250 -3.928 -6.830 1.00 80.75 94 ASN A O 1
ATOM 700 N N . ILE A 1 95 ? 14.278 -5.384 -5.424 1.00 84.88 95 ILE A N 1
ATOM 701 C CA . ILE A 1 95 ? 15.042 -6.549 -5.891 1.00 84.88 95 ILE A CA 1
ATOM 702 C C . ILE A 1 95 ? 14.686 -6.871 -7.347 1.00 84.88 95 ILE A C 1
ATOM 704 O O . ILE A 1 95 ? 15.583 -7.111 -8.152 1.00 84.88 95 ILE A O 1
ATOM 708 N N . ALA A 1 96 ? 13.400 -6.819 -7.706 1.00 79.44 96 ALA A N 1
ATOM 709 C CA . ALA A 1 96 ? 12.948 -7.026 -9.078 1.00 79.44 96 ALA A CA 1
ATOM 710 C C . ALA A 1 96 ? 13.530 -5.973 -10.036 1.00 79.44 96 ALA A C 1
ATOM 712 O O . ALA A 1 96 ? 14.008 -6.340 -11.104 1.00 79.44 96 ALA A O 1
ATOM 713 N N . MET A 1 97 ? 13.575 -4.691 -9.641 1.00 75.69 97 MET A N 1
ATOM 714 C CA . MET A 1 97 ? 14.253 -3.655 -10.437 1.00 75.69 97 MET A CA 1
ATOM 715 C C . MET A 1 97 ? 15.733 -3.961 -10.635 1.00 75.69 97 MET A C 1
ATOM 717 O O . MET A 1 97 ? 16.203 -3.933 -11.766 1.00 75.69 97 MET A O 1
ATOM 721 N N . SER A 1 98 ? 16.455 -4.279 -9.558 1.00 78.31 98 SER A N 1
ATOM 722 C CA . SER A 1 98 ? 17.890 -4.586 -9.624 1.00 78.31 98 SER A CA 1
ATOM 723 C C . SER A 1 98 ? 18.181 -5.787 -10.534 1.00 78.31 98 SER A C 1
ATOM 725 O O . SER A 1 98 ? 19.106 -5.747 -11.342 1.00 78.31 98 SER A O 1
ATOM 727 N N . SER A 1 99 ? 17.344 -6.828 -10.457 1.00 82.62 99 SER A N 1
ATOM 728 C CA . SER A 1 99 ? 17.480 -8.044 -11.266 1.00 82.62 99 SER A CA 1
ATOM 729 C C . SER A 1 99 ? 17.117 -7.862 -12.740 1.00 82.62 99 SER A C 1
ATOM 731 O O . SER A 1 99 ? 17.530 -8.685 -13.546 1.00 82.62 99 SER A O 1
ATOM 733 N N . ILE A 1 100 ? 16.299 -6.866 -13.088 1.00 73.12 100 ILE A N 1
ATOM 734 C CA . ILE A 1 100 ? 15.960 -6.546 -14.485 1.00 73.12 100 ILE A CA 1
ATOM 735 C C . ILE A 1 100 ? 16.978 -5.560 -15.075 1.00 73.12 100 ILE A C 1
ATOM 737 O O . ILE A 1 100 ? 17.206 -5.559 -16.280 1.00 73.12 100 ILE A O 1
ATOM 741 N N . ALA A 1 101 ? 17.569 -4.704 -14.238 1.00 69.25 101 ALA A N 1
ATOM 742 C CA . ALA A 1 101 ? 18.523 -3.682 -14.659 1.00 69.25 101 ALA A CA 1
ATOM 743 C C . ALA A 1 101 ? 19.957 -4.202 -14.867 1.00 69.25 101 ALA A C 1
ATOM 745 O O . ALA A 1 101 ? 20.750 -3.497 -15.491 1.00 69.25 101 ALA A O 1
ATOM 746 N N . THR A 1 102 ? 20.290 -5.383 -14.331 1.00 58.75 102 THR A N 1
ATOM 747 C CA . THR A 1 102 ? 21.600 -6.044 -14.488 1.00 58.75 102 THR A CA 1
ATOM 748 C C . THR A 1 102 ? 21.496 -7.181 -15.489 1.00 58.75 102 THR A C 1
ATOM 750 O O . THR A 1 102 ? 22.378 -7.264 -16.370 1.00 58.75 102 THR A O 1
#

Sequence (102 aa):
MDLSPPVLLQLGGVVDSVPTSDTAFVVAGSLTILVLIALSGFFSSSEIAMFSLANHRIDTLVEEGRPGADTVKRLKDNPHRLLVTILVGNNIVNIAMSSIAT

Secondary structure (DSSP, 8-state):
----HHHHHHHHHHHHTS-HHHHHHHHHHHHHHHHHHHHHHHHHHHHHHHHHS-HHHHHHHHHTT-TTHHHHHHHHH-THHHHHHHHHHHHHHHHHHHHHH-

pLDDT: mean 80.24, std 12.09, range [51.34, 96.62]

Foldseek 3Di:
DDPPPVVVVVVVVVVVPPPVVVVVCVVVLVVLVVVLVVLLVVLVVVLVVLQVDDLVVLVVCVVVVPPCSVVSNVCSVPVVVSVVVSVVSNVVSVVVSVVVVD

Radius of gyration: 25.49 Å; chains: 1; bounding box: 50×36×68 Å